Protein AF-A0A357CF55-F1 (afdb_monomer_lite)

Structure (mmCIF, N/CA/C/O backbone):
data_AF-A0A357CF55-F1
#
_entry.id   AF-A0A357CF55-F1
#
loop_
_atom_site.group_PDB
_atom_site.id
_atom_site.type_symbol
_atom_site.label_atom_id
_atom_site.label_alt_id
_atom_site.label_comp_id
_atom_site.label_asym_id
_atom_site.label_entity_id
_atom_site.label_seq_id
_atom_site.pdbx_PDB_ins_code
_atom_site.Cartn_x
_atom_site.Cartn_y
_atom_site.Cartn_z
_atom_site.occupancy
_atom_site.B_iso_or_equiv
_atom_site.auth_seq_id
_atom_site.auth_comp_id
_atom_site.auth_asym_id
_atom_site.auth_atom_id
_atom_site.pdbx_PDB_model_num
ATOM 1 N N . MET A 1 1 ? 2.667 -5.977 2.351 1.00 73.81 1 MET A N 1
ATOM 2 C CA . MET A 1 1 ? 2.506 -4.693 3.066 1.00 73.81 1 MET A CA 1
ATOM 3 C C . MET A 1 1 ? 2.815 -4.920 4.533 1.00 73.81 1 MET A C 1
ATOM 5 O O . MET A 1 1 ? 2.253 -5.840 5.118 1.00 73.81 1 MET A O 1
ATOM 9 N N . HIS A 1 2 ? 3.698 -4.111 5.106 1.00 80.75 2 HIS A N 1
ATOM 10 C CA . HIS A 1 2 ? 4.021 -4.126 6.529 1.00 80.75 2 HIS A CA 1
ATOM 11 C C . HIS A 1 2 ? 3.807 -2.712 7.072 1.00 80.75 2 HIS A C 1
ATOM 13 O O . HIS A 1 2 ? 4.434 -1.770 6.598 1.00 80.75 2 HIS A O 1
ATOM 19 N N . ILE A 1 3 ? 2.904 -2.555 8.041 1.00 76.62 3 ILE A N 1
ATOM 20 C CA . ILE A 1 3 ? 2.664 -1.279 8.724 1.00 76.62 3 ILE A CA 1
ATOM 21 C C . ILE A 1 3 ? 3.308 -1.352 10.107 1.00 76.62 3 ILE A C 1
ATOM 23 O O . ILE A 1 3 ? 3.010 -2.259 10.881 1.00 76.62 3 ILE A O 1
ATOM 27 N N . THR A 1 4 ? 4.169 -0.389 10.422 1.00 73.38 4 THR A N 1
ATOM 28 C CA . THR A 1 4 ? 4.782 -0.225 11.745 1.00 73.38 4 THR A CA 1
ATOM 29 C C . THR A 1 4 ? 4.496 1.172 12.289 1.00 73.38 4 THR A C 1
ATOM 31 O O . THR A 1 4 ? 4.030 2.055 11.570 1.00 73.38 4 THR A O 1
ATOM 34 N N . GLN A 1 5 ? 4.810 1.402 13.564 1.00 63.47 5 GLN A N 1
ATOM 35 C CA . GLN A 1 5 ? 4.648 2.713 14.195 1.00 63.47 5 GLN A CA 1
ATOM 36 C C . GLN A 1 5 ? 5.518 3.811 13.542 1.00 63.47 5 GLN A C 1
ATOM 38 O O . GLN A 1 5 ? 5.171 4.985 13.629 1.00 63.47 5 GLN A O 1
ATOM 43 N N . GLY A 1 6 ? 6.628 3.444 12.885 1.00 64.94 6 GLY A N 1
ATOM 44 C CA . GLY A 1 6 ? 7.566 4.378 12.245 1.00 64.94 6 GLY A CA 1
ATOM 45 C C . GLY A 1 6 ? 7.373 4.569 10.738 1.00 64.94 6 GLY A C 1
ATOM 46 O O . GLY A 1 6 ? 8.111 5.340 10.131 1.00 64.94 6 GLY A O 1
ATOM 47 N N . GLY A 1 7 ? 6.418 3.868 10.123 1.00 75.25 7 GLY A N 1
ATOM 48 C CA . GLY A 1 7 ? 6.185 3.916 8.681 1.00 75.25 7 GLY A CA 1
ATOM 49 C C . GLY A 1 7 ? 5.612 2.612 8.141 1.00 75.25 7 GLY A C 1
ATOM 50 O O . GLY A 1 7 ? 5.469 1.622 8.866 1.00 75.25 7 GLY A O 1
ATOM 51 N N . ALA A 1 8 ? 5.286 2.608 6.853 1.00 87.25 8 ALA A N 1
ATOM 52 C CA . ALA A 1 8 ? 4.782 1.428 6.174 1.00 87.25 8 ALA A CA 1
ATOM 53 C C . ALA A 1 8 ? 5.589 1.146 4.902 1.00 87.25 8 ALA A C 1
ATOM 55 O O . ALA A 1 8 ? 6.079 2.062 4.244 1.00 87.25 8 ALA A O 1
ATOM 56 N N . THR A 1 9 ? 5.740 -0.134 4.576 1.00 92.56 9 THR A N 1
ATOM 57 C CA . THR A 1 9 ? 6.376 -0.600 3.342 1.00 92.56 9 THR A CA 1
ATOM 58 C C . THR A 1 9 ? 5.450 -1.540 2.593 1.00 92.56 9 THR A C 1
ATOM 60 O O . THR A 1 9 ? 4.549 -2.181 3.160 1.00 92.56 9 THR A O 1
ATOM 63 N N . ILE A 1 10 ? 5.677 -1.630 1.292 1.00 91.19 10 ILE A N 1
ATOM 64 C CA . ILE A 1 10 ? 4.983 -2.556 0.418 1.00 91.19 10 ILE A CA 1
ATOM 65 C C . ILE A 1 10 ? 5.987 -3.259 -0.480 1.00 91.19 10 ILE A C 1
ATOM 67 O O . ILE A 1 10 ? 6.897 -2.644 -1.025 1.00 91.19 10 ILE A O 1
ATOM 71 N N . ASP A 1 11 ? 5.804 -4.564 -0.610 1.00 92.44 11 ASP A N 1
ATOM 72 C CA . ASP A 1 11 ? 6.641 -5.426 -1.422 1.00 92.44 11 ASP A CA 1
ATOM 73 C C . ASP A 1 11 ? 5.724 -6.207 -2.352 1.00 92.44 11 ASP A C 1
ATOM 75 O O . ASP A 1 11 ? 4.691 -6.735 -1.918 1.00 92.44 11 ASP A O 1
ATOM 79 N N . TYR A 1 12 ? 6.138 -6.306 -3.611 1.00 89.38 12 TYR A 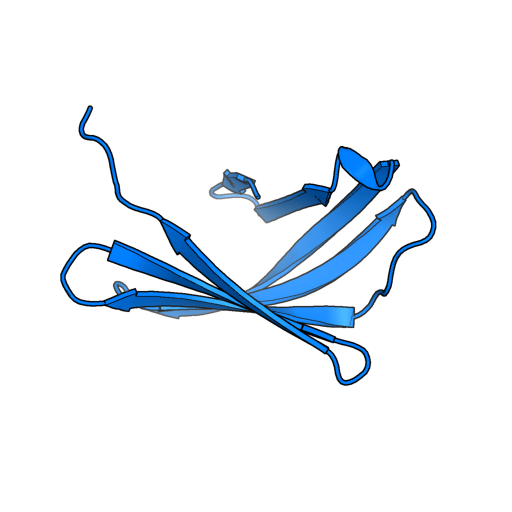N 1
ATOM 80 C CA . TYR A 1 12 ? 5.512 -7.116 -4.646 1.00 89.38 12 TYR A CA 1
ATOM 81 C C . TYR A 1 12 ? 6.523 -8.178 -5.101 1.00 89.38 12 TYR A C 1
ATOM 83 O O . TYR A 1 12 ? 7.176 -8.019 -6.137 1.00 89.38 12 TYR A O 1
ATOM 91 N N . PRO A 1 13 ? 6.692 -9.281 -4.343 1.00 90.44 13 PRO A N 1
ATOM 92 C CA . PRO A 1 13 ? 7.776 -10.232 -4.587 1.00 90.44 13 PRO A CA 1
ATOM 93 C C . PRO A 1 13 ? 7.730 -10.864 -5.980 1.00 90.44 13 PRO A C 1
ATOM 95 O O . PRO A 1 13 ? 8.767 -11.041 -6.611 1.00 90.44 13 PRO A O 1
ATOM 98 N N . SER A 1 14 ? 6.529 -11.145 -6.496 1.00 91.31 14 SER A N 1
ATOM 99 C CA . SER A 1 14 ? 6.333 -11.697 -7.844 1.00 91.31 14 SER A CA 1
ATOM 100 C C . SER A 1 14 ? 6.806 -10.765 -8.963 1.00 91.31 14 SER A C 1
ATOM 102 O O . SER A 1 14 ? 7.085 -11.237 -10.062 1.00 91.31 14 SER A O 1
ATOM 104 N N . LEU A 1 15 ? 6.905 -9.463 -8.688 1.00 90.94 15 LEU A N 1
ATOM 105 C CA . LEU A 1 15 ? 7.354 -8.433 -9.625 1.00 90.94 15 LEU A CA 1
ATOM 106 C C . LEU A 1 15 ? 8.772 -7.935 -9.316 1.00 90.94 15 LEU A C 1
ATOM 108 O O . LEU A 1 15 ? 9.301 -7.112 -10.057 1.00 90.94 15 LEU A O 1
ATOM 112 N N . SER A 1 16 ? 9.399 -8.436 -8.244 1.00 94.88 16 SER A N 1
ATOM 113 C CA . SER A 1 16 ? 10.726 -7.997 -7.787 1.00 94.88 16 SER A CA 1
ATOM 114 C C . SER A 1 16 ? 10.826 -6.474 -7.599 1.00 94.88 16 SER A C 1
ATOM 116 O O . SER A 1 16 ? 11.825 -5.854 -7.965 1.00 94.88 16 SER A O 1
ATOM 118 N N . CYS A 1 17 ? 9.778 -5.863 -7.041 1.00 95.12 17 CYS A N 1
ATOM 119 C CA . CYS A 1 17 ? 9.713 -4.428 -6.774 1.00 95.12 17 CYS A CA 1
ATOM 120 C C . CYS A 1 17 ? 9.030 -4.137 -5.436 1.00 95.12 17 CYS A C 1
ATOM 122 O O . CYS A 1 17 ? 8.324 -4.985 -4.880 1.00 95.12 17 CYS A O 1
ATOM 124 N N . GLY A 1 18 ? 9.219 -2.920 -4.940 1.00 94.94 18 GLY A N 1
ATOM 125 C CA . GLY A 1 18 ? 8.629 -2.486 -3.685 1.00 94.94 18 GLY A CA 1
ATOM 126 C C . GLY A 1 18 ? 8.974 -1.043 -3.352 1.00 94.94 18 GLY A C 1
ATOM 127 O O . GLY A 1 18 ? 9.702 -0.356 -4.074 1.00 94.94 18 GLY A O 1
ATOM 128 N N . GLY A 1 19 ? 8.406 -0.574 -2.252 1.00 95.12 19 GLY A N 1
ATOM 129 C CA . GLY A 1 19 ? 8.403 0.834 -1.915 1.00 95.12 19 GLY A CA 1
ATOM 130 C C . GLY A 1 19 ? 8.055 1.131 -0.468 1.00 95.12 19 GLY A C 1
ATOM 131 O O . GLY A 1 19 ? 7.741 0.252 0.343 1.00 95.12 19 GLY A O 1
ATOM 132 N N . SER A 1 20 ? 8.108 2.418 -0.154 1.00 95.44 20 SER A N 1
ATOM 133 C CA . SER A 1 20 ? 7.601 2.973 1.091 1.00 95.44 20 SER A CA 1
ATOM 134 C C . SER A 1 20 ? 6.181 3.500 0.901 1.00 95.44 20 SER A C 1
ATOM 136 O O . SER A 1 20 ? 5.745 3.833 -0.199 1.00 95.44 20 SER A O 1
ATOM 138 N N . LEU A 1 21 ? 5.442 3.562 2.000 1.00 93.75 21 LEU A N 1
ATOM 139 C CA . LEU A 1 21 ? 4.092 4.092 2.062 1.00 93.75 21 LEU A CA 1
ATOM 140 C C . LEU A 1 21 ? 4.072 5.275 3.026 1.00 93.75 21 LEU A C 1
ATOM 142 O O . LEU A 1 21 ? 4.417 5.149 4.204 1.00 93.75 21 LEU A O 1
ATOM 146 N N . THR A 1 22 ? 3.621 6.420 2.528 1.00 93.56 22 THR A N 1
ATOM 147 C CA . THR A 1 22 ? 3.375 7.615 3.334 1.00 93.56 22 THR A CA 1
ATOM 148 C C . THR A 1 22 ? 1.936 7.592 3.817 1.00 93.56 22 THR A C 1
ATOM 150 O O . THR A 1 22 ? 1.015 7.594 3.004 1.00 93.56 22 THR A O 1
ATOM 153 N N . LEU A 1 23 ? 1.726 7.572 5.132 1.00 92.38 23 LEU A N 1
ATOM 154 C CA . LEU A 1 23 ? 0.385 7.651 5.706 1.00 92.38 23 LEU A CA 1
ATOM 155 C C . LEU A 1 23 ? -0.214 9.040 5.443 1.00 92.38 23 LEU A C 1
ATOM 157 O O . LEU A 1 23 ? 0.363 10.048 5.842 1.00 92.38 23 LEU A O 1
ATOM 161 N N . LEU A 1 24 ? -1.381 9.077 4.802 1.00 92.69 24 LEU A N 1
ATOM 162 C CA . LEU A 1 24 ? -2.122 10.310 4.524 1.00 92.69 24 LEU A CA 1
ATOM 163 C C . LEU A 1 24 ? -3.185 10.575 5.590 1.00 92.69 24 LEU A C 1
ATOM 165 O O . LEU A 1 24 ? -3.321 11.690 6.086 1.00 92.69 24 LEU A O 1
ATOM 169 N N . SER A 1 25 ? -3.936 9.538 5.958 1.00 91.06 25 SER A N 1
ATOM 170 C CA . SER A 1 25 ? -4.977 9.624 6.979 1.00 91.06 25 SER A CA 1
ATOM 171 C C . SER A 1 25 ? -5.147 8.288 7.678 1.00 91.06 25 SER A C 1
ATOM 173 O O . SER A 1 25 ? -5.032 7.240 7.046 1.00 91.06 25 SER A O 1
ATOM 175 N N . ASN A 1 26 ? -5.479 8.324 8.962 1.00 89.75 26 ASN A N 1
ATOM 176 C CA . ASN A 1 26 ? -5.801 7.137 9.738 1.00 89.75 26 ASN A CA 1
ATOM 177 C C . ASN A 1 26 ? -6.979 7.433 10.665 1.00 89.75 26 ASN A C 1
ATOM 179 O O . ASN A 1 26 ? -7.015 8.455 11.348 1.00 89.75 26 ASN A O 1
ATOM 183 N N . SER A 1 27 ? -7.921 6.508 10.689 1.00 86.56 27 SER A N 1
ATOM 184 C CA . SER A 1 27 ? -9.040 6.415 11.610 1.00 86.56 27 SER A CA 1
ATOM 185 C C . SER A 1 27 ? -9.090 4.979 12.130 1.00 86.56 27 SER A C 1
ATOM 187 O O . SER A 1 27 ? -8.578 4.064 11.489 1.00 86.56 27 SER A O 1
ATOM 189 N N . GLY A 1 28 ? -9.739 4.743 13.271 1.00 83.81 28 GLY A N 1
ATOM 190 C CA . GLY A 1 28 ? -9.787 3.401 13.869 1.00 83.81 28 GLY A CA 1
ATOM 191 C C . GLY A 1 28 ? -10.307 2.288 12.941 1.00 83.81 28 GLY A C 1
ATOM 192 O O . GLY A 1 28 ? -10.046 1.119 13.206 1.00 83.81 28 GLY A O 1
ATOM 193 N N . THR A 1 29 ? -11.011 2.633 11.858 1.00 90.38 29 THR A N 1
ATOM 194 C CA . THR A 1 29 ? -11.579 1.688 10.884 1.00 90.38 29 THR A CA 1
ATOM 195 C C . THR A 1 29 ? -11.125 1.918 9.442 1.00 90.38 29 THR A C 1
ATOM 197 O O . THR A 1 29 ? -11.578 1.186 8.569 1.00 90.38 29 THR A O 1
ATOM 200 N N . SER A 1 30 ? -10.285 2.917 9.161 1.00 92.38 30 SER A N 1
ATOM 201 C CA . SER A 1 30 ? -9.836 3.223 7.796 1.00 92.38 30 SER A CA 1
ATOM 202 C C . SER A 1 30 ? -8.474 3.909 7.786 1.00 92.38 30 SER A C 1
ATOM 204 O O . SER A 1 30 ? -8.245 4.816 8.586 1.00 92.38 30 SER A O 1
ATOM 206 N N . ALA A 1 31 ? -7.590 3.529 6.868 1.00 92.25 31 ALA A N 1
ATOM 207 C CA . ALA A 1 31 ? -6.300 4.176 6.659 1.00 92.25 31 ALA A CA 1
ATOM 208 C C . ALA A 1 31 ? -6.006 4.365 5.167 1.00 92.25 31 ALA A C 1
ATOM 210 O O . ALA A 1 31 ? -6.282 3.484 4.355 1.00 92.25 31 ALA A O 1
ATOM 211 N N . G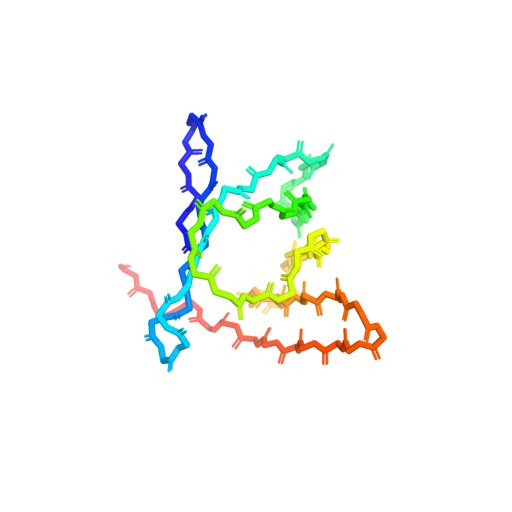LN A 1 32 ? -5.403 5.502 4.821 1.00 94.38 32 GLN A N 1
ATOM 212 C CA . GLN A 1 32 ? -5.003 5.836 3.455 1.00 94.38 32 GLN A CA 1
ATOM 213 C C . GLN A 1 32 ? -3.507 6.108 3.385 1.00 94.38 32 GLN A C 1
ATOM 215 O O . GLN A 1 32 ? -2.949 6.786 4.253 1.00 94.38 32 GLN A O 1
ATOM 220 N N . PHE A 1 33 ? -2.875 5.618 2.324 1.00 94.12 33 PHE A N 1
ATOM 221 C CA . PHE A 1 33 ? -1.448 5.760 2.087 1.00 94.12 33 PHE A CA 1
ATOM 222 C C . PHE A 1 33 ? -1.169 6.182 0.646 1.00 94.12 33 PHE A C 1
ATOM 224 O O . PHE A 1 33 ? -1.863 5.758 -0.278 1.00 94.12 33 PHE A O 1
ATOM 231 N N . HIS A 1 34 ? -0.113 6.967 0.465 1.00 94.62 34 HIS A N 1
ATOM 232 C CA . HIS A 1 34 ? 0.502 7.214 -0.833 1.00 94.62 34 HIS A CA 1
ATOM 233 C C . HIS A 1 34 ? 1.756 6.352 -0.969 1.00 94.62 34 HIS A C 1
ATOM 235 O O . HIS A 1 34 ? 2.623 6.371 -0.092 1.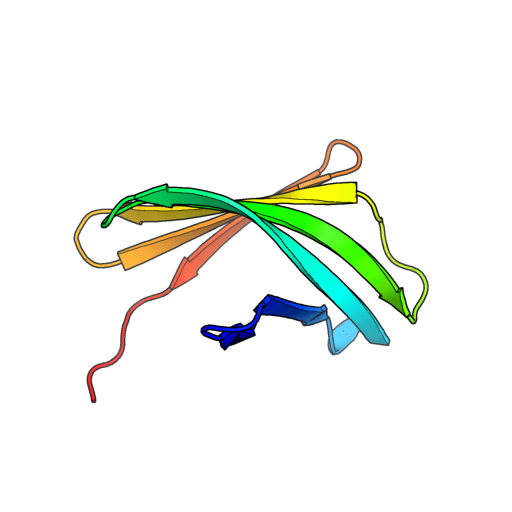00 94.62 34 HIS A O 1
ATOM 241 N N . GLU A 1 35 ? 1.835 5.580 -2.042 1.00 94.81 35 GLU A N 1
ATOM 242 C CA . GLU A 1 35 ? 2.963 4.717 -2.359 1.00 94.81 35 GLU A CA 1
ATOM 243 C C . GLU A 1 35 ? 4.081 5.493 -3.048 1.00 94.81 35 GLU A C 1
ATOM 245 O O . GLU A 1 35 ? 3.837 6.355 -3.892 1.00 94.81 35 GLU A O 1
ATOM 250 N N . HIS A 1 36 ? 5.312 5.145 -2.685 1.00 95.44 36 HIS A N 1
ATOM 251 C CA . HIS A 1 36 ? 6.503 5.525 -3.415 1.00 95.44 36 HIS A CA 1
ATOM 252 C C . HIS A 1 36 ? 7.405 4.302 -3.627 1.00 95.44 36 HIS A C 1
ATOM 254 O O . HIS A 1 36 ? 7.979 3.769 -2.674 1.00 95.44 36 HIS A O 1
ATOM 260 N N . ILE A 1 37 ? 7.526 3.844 -4.871 1.00 95.44 37 ILE A N 1
ATOM 261 C CA . ILE A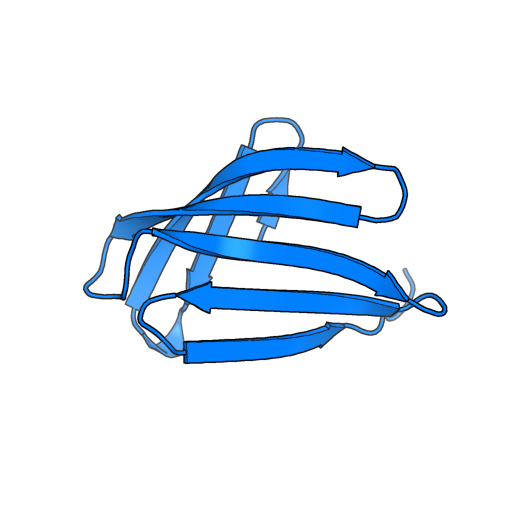 1 37 ? 8.391 2.740 -5.287 1.00 95.44 37 ILE A CA 1
ATOM 262 C C . ILE A 1 37 ? 9.849 3.173 -5.151 1.00 95.44 37 ILE A C 1
ATOM 264 O O . ILE A 1 37 ? 10.308 4.116 -5.789 1.00 95.44 37 ILE A O 1
ATOM 268 N N . THR A 1 38 ? 10.595 2.455 -4.315 1.00 96.62 38 THR A N 1
ATOM 269 C CA . THR A 1 38 ? 12.005 2.747 -4.028 1.00 96.62 38 THR A CA 1
ATOM 270 C C . THR A 1 38 ? 12.956 1.786 -4.734 1.00 96.62 38 THR A C 1
ATOM 272 O O . THR A 1 38 ? 14.151 2.072 -4.823 1.00 96.62 38 THR A O 1
ATOM 275 N N . TYR A 1 39 ? 12.452 0.658 -5.252 1.00 96.69 39 TYR A N 1
ATOM 276 C CA . TYR A 1 39 ? 13.228 -0.295 -6.044 1.00 96.69 39 TYR A CA 1
ATOM 277 C C . TYR A 1 39 ? 12.360 -1.111 -7.022 1.00 96.69 39 TYR A C 1
ATOM 279 O O . TYR A 1 39 ? 11.170 -1.340 -6.800 1.00 96.69 39 TYR A O 1
ATOM 287 N N . GLY A 1 40 ? 12.989 -1.615 -8.089 1.00 94.75 40 GLY A N 1
ATOM 288 C CA . GLY A 1 40 ? 12.327 -2.367 -9.162 1.00 94.75 40 GLY A CA 1
ATOM 289 C C . GLY A 1 40 ? 11.706 -1.467 -10.239 1.00 94.75 40 GLY A C 1
ATOM 290 O O . GLY A 1 40 ? 11.922 -0.260 -10.246 1.00 94.75 40 GLY A O 1
ATOM 291 N N . ASN A 1 41 ? 10.964 -2.063 -11.179 1.00 92.06 41 ASN A N 1
ATOM 292 C CA . ASN A 1 41 ? 10.326 -1.350 -12.293 1.00 92.06 41 ASN A CA 1
ATOM 293 C C . ASN A 1 41 ? 8.808 -1.576 -12.278 1.00 92.06 41 ASN A C 1
ATOM 295 O O . ASN A 1 41 ? 8.261 -2.314 -13.098 1.00 92.06 41 ASN A O 1
ATOM 299 N N . CYS A 1 42 ? 8.155 -0.986 -11.282 1.00 91.38 42 CYS A N 1
ATOM 300 C CA . CYS A 1 42 ? 6.712 -1.046 -11.086 1.00 91.38 42 CYS A CA 1
ATOM 301 C C . CYS A 1 42 ? 6.089 0.335 -11.249 1.00 91.38 42 CYS A C 1
ATOM 303 O O . CYS A 1 42 ? 6.784 1.349 -11.274 1.00 91.38 42 CYS A O 1
ATOM 305 N N . VAL A 1 43 ? 4.766 0.358 -11.383 1.00 90.69 43 VAL A N 1
ATOM 306 C CA . VAL A 1 43 ? 4.012 1.610 -11.367 1.00 90.69 43 VAL A CA 1
ATOM 307 C C . VAL A 1 43 ? 4.219 2.287 -10.014 1.00 90.69 43 VAL A C 1
ATOM 309 O O . VAL A 1 43 ? 4.021 1.650 -8.987 1.00 90.69 43 VAL A O 1
ATOM 312 N N . ASP A 1 44 ? 4.607 3.560 -10.044 1.00 93.31 44 ASP A N 1
ATOM 313 C CA . ASP A 1 44 ? 4.798 4.400 -8.861 1.00 93.31 44 ASP A CA 1
ATOM 314 C C . ASP A 1 44 ? 3.632 5.388 -8.674 1.00 93.31 44 ASP A C 1
ATOM 316 O O . ASP A 1 44 ? 2.865 5.645 -9.608 1.00 93.31 44 ASP A O 1
ATOM 320 N N . GLY A 1 45 ? 3.507 5.951 -7.470 1.00 93.50 45 GLY A N 1
ATOM 321 C CA . GLY A 1 45 ? 2.493 6.947 -7.118 1.00 93.50 45 GLY A CA 1
ATOM 322 C C . GLY A 1 45 ? 1.103 6.354 -6.896 1.00 93.50 45 GLY A C 1
ATOM 323 O O . GLY A 1 45 ? 0.096 7.041 -7.080 1.00 93.50 45 GLY A O 1
ATOM 324 N N . GLY A 1 46 ? 1.028 5.067 -6.551 1.00 94.19 46 GLY A N 1
ATOM 325 C CA . GLY A 1 46 ? -0.225 4.412 -6.203 1.00 94.19 46 GLY A CA 1
ATOM 326 C C . GLY A 1 46 ? -0.847 4.990 -4.928 1.00 94.19 46 GLY A C 1
ATOM 327 O O . GLY A 1 46 ? -0.160 5.433 -4.007 1.00 94.19 46 GLY A O 1
ATOM 328 N N . ALA A 1 47 ? -2.172 4.954 -4.844 1.00 94.81 47 ALA A N 1
ATOM 329 C CA . ALA A 1 47 ? -2.907 5.227 -3.616 1.00 94.81 47 ALA A CA 1
ATOM 330 C C . ALA A 1 47 ? -3.444 3.919 -3.037 1.00 94.81 47 ALA A C 1
ATOM 332 O O . ALA A 1 47 ? -3.978 3.081 -3.765 1.00 94.81 47 ALA A O 1
ATOM 333 N N . ILE A 1 48 ? -3.320 3.760 -1.722 1.00 93.75 48 ILE A N 1
ATOM 334 C CA . ILE A 1 48 ? -3.798 2.588 -0.991 1.00 93.75 48 ILE A CA 1
ATOM 335 C C . ILE A 1 48 ? -4.843 3.026 0.023 1.00 93.75 48 ILE A C 1
ATOM 337 O O . ILE A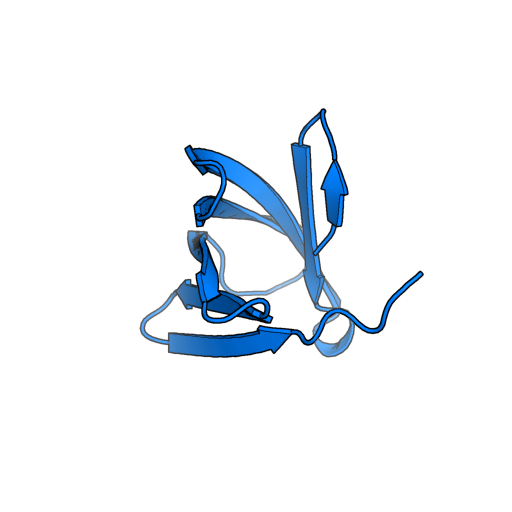 1 48 ? -4.590 3.934 0.811 1.00 93.75 48 ILE A O 1
ATOM 341 N N . SER A 1 49 ? -5.984 2.344 0.040 1.00 93.69 49 SER A N 1
ATOM 342 C CA . SER A 1 49 ? -7.008 2.466 1.082 1.00 93.69 49 SER A CA 1
ATOM 343 C C . SER A 1 49 ? -7.210 1.126 1.774 1.00 93.69 49 SER A C 1
ATOM 345 O O . SER A 1 49 ? -7.265 0.081 1.124 1.00 93.69 49 SER A O 1
ATOM 347 N N . VAL A 1 50 ? -7.294 1.159 3.099 1.00 92.25 50 VAL A N 1
ATOM 348 C CA . VAL A 1 50 ? -7.558 -0.004 3.94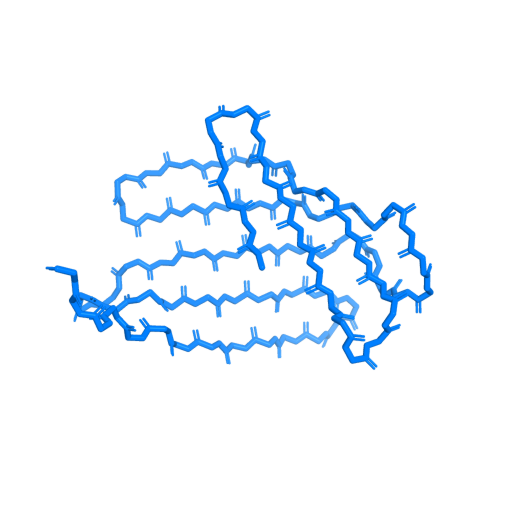4 1.00 92.25 50 VAL A CA 1
ATOM 349 C C . VAL A 1 50 ? -8.766 0.309 4.800 1.00 92.25 50 VAL A C 1
ATOM 351 O O . VAL A 1 50 ? -8.701 1.240 5.591 1.00 92.25 50 VAL A O 1
ATOM 354 N N . ASP A 1 51 ? -9.826 -0.482 4.689 1.00 93.12 51 ASP A N 1
ATOM 355 C CA . ASP A 1 51 ? -11.085 -0.281 5.400 1.00 93.12 51 ASP A CA 1
ATOM 356 C C . ASP A 1 51 ? -11.487 -1.544 6.163 1.00 93.12 51 ASP A C 1
ATOM 358 O O . ASP A 1 51 ? -11.446 -2.660 5.639 1.00 93.12 51 ASP A O 1
ATOM 362 N N . LEU A 1 52 ? -11.913 -1.378 7.414 1.00 91.25 52 LEU A N 1
ATOM 363 C CA . LEU A 1 52 ? -12.479 -2.457 8.212 1.00 91.25 52 LEU A CA 1
ATOM 364 C C . LEU A 1 52 ? -13.976 -2.585 7.906 1.00 91.25 52 LEU A C 1
ATOM 366 O O . LEU A 1 52 ? -14.793 -1.804 8.392 1.00 91.25 52 LEU A O 1
ATOM 370 N N . VAL A 1 53 ? -14.343 -3.603 7.130 1.00 90.38 53 VAL A N 1
ATOM 371 C CA . VAL A 1 53 ? -15.721 -3.869 6.705 1.00 90.38 53 VAL A CA 1
ATOM 372 C C . VAL A 1 53 ? -16.157 -5.222 7.253 1.00 90.38 53 VAL A C 1
ATOM 374 O O . VAL A 1 53 ? -15.589 -6.256 6.911 1.00 90.38 53 VAL A O 1
ATOM 377 N N . ASN A 1 54 ? -17.174 -5.228 8.121 1.00 89.75 54 ASN A N 1
ATOM 378 C CA . ASN A 1 54 ? -17.720 -6.447 8.738 1.00 89.75 54 ASN A CA 1
ATOM 379 C C . ASN A 1 54 ? -16.649 -7.336 9.410 1.00 89.75 54 ASN A C 1
ATOM 381 O O . ASN A 1 54 ? -16.694 -8.560 9.311 1.00 89.75 54 ASN A O 1
ATOM 385 N N . GLY A 1 55 ? -15.656 -6.719 10.062 1.00 88.19 55 GLY A N 1
ATOM 386 C CA . GLY A 1 55 ? -14.556 -7.430 10.728 1.00 88.19 55 GLY A CA 1
ATOM 387 C C . GLY A 1 55 ? -13.447 -7.934 9.796 1.00 88.19 55 GLY A C 1
ATOM 388 O O . GLY A 1 55 ? -12.498 -8.554 10.273 1.00 88.19 55 GLY A O 1
ATOM 389 N N . LYS A 1 56 ? -13.532 -7.647 8.492 1.00 90.62 56 LYS A N 1
ATOM 390 C CA . LYS A 1 56 ? -12.511 -7.968 7.488 1.00 90.62 56 LYS A CA 1
ATOM 391 C C . LYS A 1 56 ? -11.797 -6.708 7.029 1.00 90.62 56 LYS A C 1
ATOM 393 O O . LYS A 1 56 ? -12.397 -5.636 7.002 1.00 90.62 56 LYS A O 1
ATOM 398 N N . LEU A 1 57 ? -10.534 -6.834 6.635 1.00 89.94 57 LEU A N 1
ATOM 399 C CA . LEU A 1 57 ? -9.793 -5.716 6.057 1.00 89.94 57 LEU A CA 1
ATOM 400 C C . LEU A 1 57 ? -9.955 -5.744 4.538 1.00 89.94 57 LEU A C 1
ATOM 402 O O . LEU A 1 57 ? -9.375 -6.593 3.865 1.00 89.94 57 LEU A O 1
ATOM 406 N N . ALA A 1 58 ? -10.753 -4.825 4.007 1.00 93.12 58 ALA A N 1
ATOM 407 C CA . ALA A 1 58 ? -10.777 -4.523 2.587 1.00 93.12 58 ALA A CA 1
ATOM 408 C C . ALA A 1 58 ? -9.577 -3.628 2.268 1.00 93.12 58 ALA A C 1
ATOM 410 O O . ALA A 1 58 ? -9.380 -2.588 2.885 1.00 93.12 58 ALA A O 1
ATOM 411 N N . TRP A 1 59 ? -8.758 -4.051 1.320 1.00 90.81 59 TRP A N 1
ATOM 412 C CA . TRP A 1 59 ? -7.583 -3.337 0.856 1.00 90.81 59 TRP A CA 1
ATOM 413 C C . TRP A 1 59 ? -7.773 -3.018 -0.622 1.00 90.81 59 TRP A C 1
ATOM 415 O O . TRP A 1 59 ? -8.123 -3.898 -1.409 1.00 90.81 59 TRP A O 1
ATOM 425 N N . THR A 1 60 ? -7.546 -1.765 -0.995 1.00 94.62 60 THR A N 1
ATOM 426 C CA . THR A 1 60 ? -7.624 -1.299 -2.378 1.00 94.62 60 THR A CA 1
ATOM 427 C C . THR A 1 60 ? -6.345 -0.562 -2.729 1.00 94.62 60 THR A C 1
ATOM 429 O O . THR A 1 60 ? -5.934 0.326 -1.987 1.00 94.62 60 THR A O 1
ATOM 432 N N . TRP A 1 61 ? -5.753 -0.889 -3.873 1.00 93.25 61 TRP A N 1
ATOM 433 C CA . TRP A 1 61 ? -4.701 -0.098 -4.506 1.00 93.25 61 TRP A CA 1
ATOM 434 C C . TRP A 1 61 ? -5.214 0.464 -5.826 1.00 93.25 61 TRP A C 1
ATOM 436 O O . TRP A 1 61 ? -5.900 -0.230 -6.582 1.00 93.25 61 TRP A O 1
ATOM 446 N N . THR A 1 62 ? -4.890 1.720 -6.106 1.00 94.88 62 THR A N 1
ATOM 447 C CA . THR A 1 62 ? -5.210 2.392 -7.367 1.00 94.88 62 THR A CA 1
ATOM 448 C C . THR A 1 62 ? -3.990 3.118 -7.905 1.00 94.88 62 THR A C 1
ATOM 450 O O . THR A 1 62 ? -3.384 3.906 -7.184 1.00 94.88 62 THR A O 1
ATOM 453 N N . GLY A 1 63 ? -3.680 2.924 -9.182 1.00 91.62 63 GLY A N 1
ATOM 454 C CA . GLY A 1 63 ? -2.568 3.591 -9.855 1.00 91.62 63 GLY A CA 1
ATOM 455 C C . GLY A 1 63 ? -2.595 3.317 -11.355 1.00 91.62 63 GLY A C 1
ATOM 456 O O . GLY A 1 63 ? -3.053 2.262 -11.788 1.00 91.62 63 GLY A O 1
ATOM 457 N N . SER A 1 64 ? -2.154 4.282 -12.167 1.00 87.12 64 SER A N 1
ATOM 458 C CA . SER A 1 64 ? -2.105 4.175 -13.639 1.00 87.12 64 SER A CA 1
ATOM 459 C C . SER A 1 64 ? -3.378 3.610 -14.292 1.00 87.12 64 SER A C 1
ATOM 461 O O . SER A 1 64 ? -3.306 2.773 -15.189 1.00 87.12 64 SER A O 1
ATOM 463 N N . ASN A 1 65 ? -4.554 4.072 -13.850 1.00 87.88 65 ASN A N 1
ATOM 464 C CA . ASN A 1 65 ? -5.882 3.618 -14.304 1.00 87.88 65 ASN A CA 1
ATOM 465 C C . ASN A 1 65 ? -6.230 2.150 -13.985 1.00 87.88 65 ASN A C 1
ATOM 467 O O . ASN A 1 65 ? -7.201 1.617 -14.521 1.00 87.88 65 ASN A O 1
ATOM 471 N N . VAL A 1 66 ? -5.471 1.498 -13.106 1.00 88.50 66 VAL A N 1
ATOM 472 C CA . VAL A 1 66 ? -5.737 0.146 -12.608 1.00 88.50 66 VAL A CA 1
ATOM 473 C C . VAL A 1 66 ? -6.194 0.230 -11.155 1.00 88.50 66 VAL A C 1
ATOM 475 O O . VAL A 1 66 ? -5.698 1.051 -10.384 1.00 88.50 66 VAL A O 1
ATOM 478 N N . SER A 1 67 ? -7.137 -0.635 -10.777 1.00 92.44 67 SER A N 1
ATOM 479 C CA . SER A 1 67 ? -7.535 -0.846 -9.387 1.00 92.44 67 SER A CA 1
ATOM 480 C C . SER A 1 67 ? -7.432 -2.324 -9.034 1.00 92.44 67 SER A C 1
ATOM 482 O O . SER A 1 67 ? -7.887 -3.185 -9.788 1.00 92.44 67 SER A O 1
ATOM 484 N N . VAL A 1 68 ? -6.819 -2.609 -7.888 1.00 91.75 68 VAL A N 1
ATOM 485 C CA . VAL A 1 68 ? -6.707 -3.948 -7.309 1.00 91.75 68 VAL A CA 1
ATOM 486 C C . VAL A 1 68 ? -7.417 -3.931 -5.967 1.00 91.75 68 VAL A C 1
ATOM 488 O O . VAL A 1 68 ? -7.129 -3.078 -5.132 1.00 91.75 68 VAL A O 1
ATOM 491 N N . ILE A 1 69 ? -8.330 -4.877 -5.759 1.00 92.81 69 ILE A N 1
ATOM 492 C CA . ILE A 1 69 ? -9.107 -5.003 -4.525 1.00 92.81 69 ILE A CA 1
ATOM 493 C C . ILE A 1 69 ? -8.851 -6.387 -3.935 1.00 92.81 69 ILE A C 1
ATOM 495 O O . ILE A 1 69 ? -8.935 -7.396 -4.638 1.00 92.81 69 ILE A O 1
ATOM 499 N N . ALA A 1 70 ? -8.564 -6.432 -2.639 1.00 90.25 70 ALA A N 1
ATOM 500 C CA . ALA A 1 70 ? -8.387 -7.656 -1.873 1.00 90.25 70 ALA A CA 1
ATOM 501 C C . ALA A 1 70 ? -9.128 -7.559 -0.536 1.00 90.25 70 ALA A C 1
ATOM 503 O O . ALA A 1 70 ? -9.239 -6.486 0.050 1.00 90.25 70 ALA A O 1
ATOM 504 N N . VAL A 1 71 ? -9.615 -8.689 -0.029 1.00 91.19 71 VAL A N 1
ATOM 505 C CA . VAL A 1 71 ? -10.195 -8.778 1.316 1.00 91.19 71 VAL A CA 1
ATOM 506 C C . VAL A 1 71 ? -9.353 -9.749 2.125 1.00 91.19 71 VAL A C 1
ATOM 508 O O . VAL A 1 71 ? -9.202 -10.909 1.746 1.00 91.19 71 VAL A O 1
ATOM 511 N N . LEU A 1 72 ? -8.796 -9.262 3.230 1.00 85.62 72 LEU A N 1
ATOM 512 C CA . LEU A 1 72 ? -8.018 -10.053 4.166 1.00 85.62 72 LEU A CA 1
ATOM 513 C C . LEU A 1 72 ? -8.907 -10.458 5.337 1.00 85.62 72 LEU A C 1
ATOM 515 O O . LEU A 1 72 ? -9.411 -9.619 6.091 1.00 85.62 72 LEU A O 1
ATOM 519 N N . ASP A 1 73 ? -9.064 -11.766 5.499 1.00 85.06 73 ASP A N 1
ATOM 520 C CA . ASP A 1 73 ? -9.631 -12.349 6.702 1.00 85.06 73 ASP A CA 1
ATOM 521 C C . ASP A 1 73 ? -8.554 -12.430 7.785 1.00 85.06 73 ASP A C 1
ATOM 523 O O . ASP A 1 73 ? -7.464 -12.968 7.577 1.00 85.06 73 ASP A O 1
ATOM 527 N N . ARG A 1 74 ? -8.862 -11.896 8.969 1.00 71.56 74 ARG A N 1
ATOM 528 C CA . ARG A 1 74 ? -8.004 -12.064 10.140 1.00 71.56 74 ARG A CA 1
ATOM 529 C C . ARG A 1 74 ? -8.195 -13.484 10.667 1.00 71.56 74 ARG A C 1
ATOM 531 O O . ARG A 1 74 ? -9.105 -13.739 11.449 1.00 71.56 74 ARG A O 1
ATOM 538 N N . THR A 1 75 ? -7.341 -14.416 10.259 1.00 74.38 75 THR A N 1
ATOM 539 C CA . THR A 1 75 ? -7.237 -15.709 10.945 1.00 74.38 75 THR A CA 1
ATOM 540 C C . THR A 1 75 ? -6.619 -15.445 12.319 1.00 74.38 75 THR A C 1
ATOM 542 O O . THR A 1 75 ? -5.508 -14.922 12.391 1.00 74.38 75 THR A O 1
ATOM 545 N N . GLY A 1 76 ? -7.390 -15.675 13.386 1.00 57.19 76 GLY A N 1
ATOM 546 C CA . GLY A 1 76 ? -7.065 -15.272 14.759 1.00 57.19 76 GLY A CA 1
ATOM 547 C C . GLY A 1 76 ? -5.677 -15.704 15.247 1.00 57.19 76 GLY A C 1
ATOM 548 O O . GLY A 1 76 ? -5.137 -16.711 14.793 1.00 57.19 76 GLY A O 1
ATOM 549 N N . GLY A 1 77 ? -5.131 -14.908 16.170 1.00 43.59 77 GLY A N 1
ATOM 550 C CA . GLY A 1 77 ? -4.012 -15.275 17.041 1.00 43.59 77 GLY A CA 1
ATOM 551 C C . GLY A 1 77 ? -4.517 -15.652 18.424 1.00 43.59 77 GLY A C 1
ATOM 552 O O . GLY A 1 77 ? -5.660 -15.248 18.745 1.00 43.59 77 GLY A O 1
#

Secondary structure (DSSP, 8-state):
-EEETTEEEEEEGGGTEEEEEEEEEEETTEEEEEEEEEESS---S-EEEEEEETTEEEEEEEETTEEEEEEE-----

Sequence (77 aa):
MHITQGGATIDYPSLSCGGSLTLLSNSGTSAQFHEHITYGNCVDGGAISVDLVNGKLAWTWTGSNVSVIAVLDRTGG

Radius of gyration: 12.59 Å; chains: 1; bounding box: 31×26×31 Å

Foldseek 3Di:
DDQDPVFDWDDDVVQRWIFTWAWPDDDPFKTKTFTATPDGDDFHGKIWMWGQDPNWTWIWIDGPNDIDIDIHDPPDD

pLDDT: mean 88.64, std 9.39, range [43.59, 96.69]